Protein AF-A0AA43FH13-F1 (afdb_monomer_lite)

Radius of gyration: 18.05 Å; chains: 1; bounding box: 44×41×37 Å

Secondary structure (DSSP, 8-state):
--TTS-HHHHHHHHHHHHHHHHHHHHHHHHHT---HHHHHHHHHHHHHHHHHHHHHHHHSS-HHHHHHHHHHHHHHHHHHHHHHHHHHHHHHHHS-HHHHHHHHHTHHHHHHHHIIIII-----HHHHHHHHHHHHH-

Structure (mmCIF, N/CA/C/O backbone):
data_AF-A0AA43FH13-F1
#
_entry.id   AF-A0AA43FH13-F1
#
loop_
_atom_site.group_PDB
_atom_site.id
_atom_site.type_symbol
_atom_site.label_atom_id
_atom_site.label_alt_id
_atom_site.label_comp_id
_atom_site.label_asym_id
_atom_site.label_entity_id
_atom_site.label_seq_id
_atom_site.pdbx_PDB_ins_code
_atom_site.Cartn_x
_atom_site.Cartn_y
_atom_site.Cartn_z
_atom_site.occupancy
_atom_site.B_iso_or_equiv
_atom_site.auth_seq_id
_atom_site.auth_comp_id
_atom_site.auth_asym_id
_atom_site.auth_atom_id
_atom_site.pdbx_PDB_model_num
ATOM 1 N N . MET A 1 1 ? -21.086 20.022 -8.729 1.00 49.72 1 MET A N 1
ATOM 2 C CA . MET A 1 1 ? -21.653 19.097 -9.740 1.00 49.72 1 MET A CA 1
ATOM 3 C C . MET A 1 1 ? -21.660 17.618 -9.296 1.00 49.72 1 MET A C 1
ATOM 5 O O . MET A 1 1 ? -21.777 16.749 -10.142 1.00 49.72 1 MET A O 1
ATOM 9 N N . VAL A 1 2 ? -21.583 17.310 -7.987 1.00 53.28 2 VAL A N 1
ATOM 10 C CA . VAL A 1 2 ? -21.566 15.924 -7.441 1.00 53.28 2 VAL A CA 1
ATOM 11 C C . VAL A 1 2 ? -22.869 15.580 -6.689 1.00 53.28 2 VAL A C 1
ATOM 13 O O . VAL A 1 2 ? -23.139 14.431 -6.367 1.00 53.28 2 VAL A O 1
ATOM 16 N N . SER A 1 3 ? -23.744 16.564 -6.464 1.00 52.69 3 SER A N 1
ATOM 17 C CA . SER A 1 3 ? -24.914 16.463 -5.579 1.00 52.69 3 SER A CA 1
ATOM 18 C C . SER A 1 3 ? -26.167 15.806 -6.187 1.00 52.69 3 SER A C 1
ATOM 20 O O . SER A 1 3 ? -27.230 15.878 -5.579 1.00 52.69 3 SER A O 1
ATOM 22 N N . ARG A 1 4 ? -26.087 15.171 -7.369 1.00 58.44 4 ARG A N 1
ATOM 23 C CA . ARG A 1 4 ? -27.244 14.515 -8.029 1.00 58.44 4 ARG A CA 1
ATOM 24 C C . ARG A 1 4 ? -27.069 13.021 -8.330 1.00 58.44 4 ARG A C 1
ATOM 26 O O . ARG A 1 4 ? -27.959 12.418 -8.922 1.00 58.44 4 ARG A O 1
ATOM 33 N N . LEU A 1 5 ? -25.952 12.409 -7.941 1.00 61.00 5 LEU A N 1
ATOM 34 C CA . LEU A 1 5 ? -25.698 10.994 -8.224 1.00 61.00 5 LEU A CA 1
ATOM 35 C C . LEU A 1 5 ? -26.173 10.111 -7.068 1.00 61.00 5 LEU A C 1
ATOM 37 O O . LEU A 1 5 ? -25.898 10.388 -5.902 1.00 61.00 5 LEU A O 1
ATOM 41 N N . ARG A 1 6 ? -26.872 9.019 -7.400 1.00 76.75 6 ARG A N 1
ATOM 42 C CA . ARG A 1 6 ? -27.233 7.971 -6.433 1.00 76.75 6 ARG A CA 1
ATOM 43 C C . ARG A 1 6 ? -25.944 7.396 -5.816 1.00 76.75 6 ARG A C 1
ATOM 45 O O . ARG A 1 6 ? -24.992 7.191 -6.573 1.00 76.75 6 ARG A O 1
ATOM 52 N N . PRO A 1 7 ? -25.901 7.067 -4.508 1.00 75.88 7 PRO A N 1
ATOM 53 C CA . PRO A 1 7 ? -24.684 6.610 -3.817 1.00 75.88 7 PRO A CA 1
ATOM 54 C C . PRO A 1 7 ? -23.935 5.480 -4.540 1.00 75.88 7 PRO A C 1
ATOM 56 O O . PRO A 1 7 ? -22.710 5.478 -4.600 1.00 75.88 7 PRO A O 1
ATOM 59 N N . HIS A 1 8 ? -24.677 4.572 -5.179 1.00 76.75 8 HIS A N 1
ATOM 60 C CA . HIS A 1 8 ? -24.126 3.472 -5.971 1.00 76.75 8 HIS A CA 1
ATOM 61 C C . HIS A 1 8 ? -23.377 3.934 -7.236 1.00 76.75 8 HIS A C 1
ATOM 63 O O . HIS A 1 8 ? -22.310 3.421 -7.553 1.00 76.75 8 HIS A O 1
ATOM 69 N N . GLN A 1 9 ? -23.906 4.929 -7.957 1.00 83.50 9 GLN A N 1
ATOM 70 C CA . GLN A 1 9 ? -23.259 5.462 -9.162 1.00 83.50 9 GLN A CA 1
ATOM 71 C C . GLN A 1 9 ? -22.034 6.307 -8.815 1.00 83.50 9 GLN A C 1
ATOM 73 O O . GLN A 1 9 ? -21.045 6.272 -9.540 1.00 83.50 9 GLN A O 1
ATOM 78 N N . LEU A 1 10 ? -22.086 7.027 -7.692 1.00 83.94 10 LEU A N 1
ATOM 79 C CA . LEU A 1 10 ? -20.935 7.765 -7.187 1.00 83.94 10 LEU A CA 1
ATOM 80 C C . LEU A 1 10 ? -19.808 6.814 -6.762 1.00 83.94 10 LEU A C 1
ATOM 82 O O . LEU A 1 10 ? -18.663 7.040 -7.138 1.00 83.94 10 LEU A O 1
ATOM 86 N N . GLY A 1 11 ? -20.138 5.726 -6.056 1.00 81.56 11 GLY A N 1
ATOM 87 C CA . GLY A 1 11 ? -19.173 4.688 -5.690 1.00 81.56 11 GLY A CA 1
ATOM 88 C C . GLY A 1 11 ? -18.536 4.021 -6.910 1.00 81.56 11 GLY A C 1
ATOM 89 O O . GLY A 1 11 ? -17.315 3.897 -6.967 1.00 81.56 11 GLY A O 1
ATOM 90 N N . LEU A 1 12 ? -19.339 3.677 -7.924 1.00 85.94 12 LEU A N 1
ATOM 91 C CA . LEU A 1 12 ? -18.834 3.120 -9.182 1.00 85.94 12 LEU A CA 1
ATOM 92 C C . LEU A 1 12 ? -17.891 4.097 -9.901 1.00 85.94 12 LEU A C 1
ATOM 94 O O . LEU A 1 12 ? -16.805 3.704 -10.314 1.00 85.94 12 LEU A O 1
ATOM 98 N N . LEU A 1 13 ? -18.273 5.374 -10.012 1.00 87.75 13 LEU A N 1
ATOM 99 C CA . LEU A 1 13 ? -17.439 6.403 -10.639 1.00 87.75 13 LEU A CA 1
ATOM 100 C C . LEU A 1 13 ? -16.124 6.614 -9.888 1.00 87.75 13 LEU A C 1
ATOM 102 O O . LEU A 1 13 ? -15.075 6.699 -10.519 1.00 87.75 13 LEU A O 1
ATOM 106 N N . MET A 1 14 ? -16.164 6.663 -8.554 1.00 84.88 14 MET A N 1
ATOM 107 C CA . MET A 1 14 ? -14.958 6.768 -7.730 1.00 84.88 14 MET A CA 1
ATOM 108 C C . MET A 1 14 ? -14.047 5.549 -7.907 1.00 84.88 14 MET A C 1
ATOM 110 O O 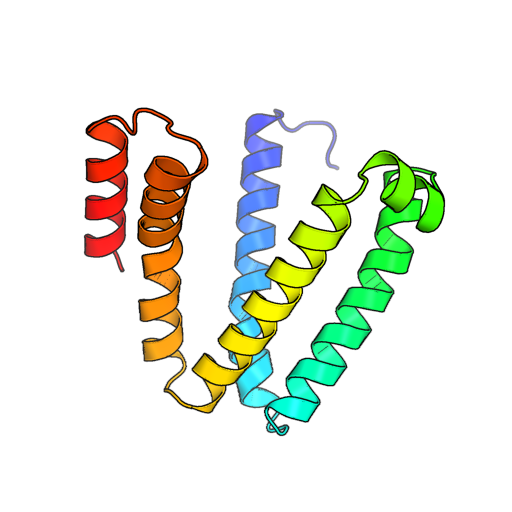. MET A 1 14 ? -12.837 5.717 -8.028 1.00 84.88 14 MET A O 1
ATOM 114 N N . GLY A 1 15 ? -14.619 4.343 -7.969 1.00 85.88 15 GLY A N 1
ATOM 115 C CA . GLY A 1 15 ? -13.873 3.107 -8.200 1.00 85.88 15 GLY A CA 1
ATOM 116 C C . GLY A 1 15 ? -13.190 3.086 -9.566 1.00 85.88 15 GLY A C 1
ATOM 117 O O . GLY A 1 15 ? -11.982 2.888 -9.637 1.00 85.88 15 GLY A O 1
ATOM 118 N N . VAL A 1 16 ? -13.936 3.361 -10.640 1.00 86.12 16 VAL A N 1
ATOM 119 C CA . VAL A 1 16 ? -13.403 3.373 -12.014 1.00 86.12 16 VAL A CA 1
ATOM 120 C C . VAL A 1 16 ? -12.333 4.454 -12.180 1.00 86.12 16 VAL A C 1
ATOM 122 O O . VAL A 1 16 ? -11.254 4.178 -12.705 1.00 86.12 16 VAL A O 1
ATOM 125 N N . ALA A 1 17 ? -12.595 5.669 -11.690 1.00 86.25 17 ALA A N 1
ATOM 126 C CA . ALA A 1 17 ? -11.626 6.760 -11.749 1.00 86.25 17 ALA A CA 1
ATOM 127 C C . ALA A 1 17 ? -10.352 6.423 -10.959 1.00 86.25 17 ALA A C 1
ATOM 129 O O . ALA A 1 17 ? -9.250 6.616 -11.466 1.00 86.25 17 ALA A O 1
ATOM 130 N N . GLY A 1 18 ? -10.497 5.862 -9.755 1.00 83.88 18 GLY A N 1
ATOM 131 C CA . GLY A 1 18 ? -9.369 5.428 -8.933 1.00 83.88 18 GLY A CA 1
ATOM 132 C C . GLY A 1 18 ? -8.527 4.349 -9.612 1.00 83.88 18 GLY A C 1
ATOM 133 O O . GLY A 1 18 ? -7.312 4.494 -9.709 1.00 83.88 18 GLY A O 1
ATOM 134 N N . TYR A 1 19 ? -9.162 3.305 -10.151 1.00 83.19 19 TYR A N 1
ATOM 135 C CA . TYR A 1 19 ? -8.456 2.192 -10.796 1.00 83.19 19 TYR A CA 1
ATOM 136 C C . TYR A 1 19 ? -7.727 2.615 -12.077 1.00 83.19 19 TYR A C 1
ATOM 138 O O . TYR A 1 19 ? -6.637 2.126 -12.378 1.00 83.19 19 TYR A O 1
ATOM 146 N N . THR A 1 20 ? -8.297 3.576 -12.808 1.00 84.06 20 THR A N 1
ATOM 147 C CA . THR A 1 20 ? -7.658 4.154 -13.997 1.00 84.06 20 THR A CA 1
ATOM 148 C C . THR A 1 20 ? -6.359 4.861 -13.625 1.00 84.06 20 THR A C 1
ATOM 150 O O . THR A 1 20 ? -5.346 4.665 -14.286 1.00 84.06 20 THR A O 1
ATOM 153 N N . VAL A 1 21 ? -6.363 5.645 -12.542 1.00 82.50 21 VAL A N 1
ATOM 154 C CA . VAL A 1 21 ? -5.163 6.351 -12.069 1.00 82.50 21 VAL A CA 1
ATOM 155 C C . VAL A 1 21 ? -4.103 5.365 -11.574 1.00 82.50 21 VAL A C 1
ATOM 157 O O . VAL A 1 21 ? -2.936 5.513 -11.924 1.00 82.50 21 VAL A O 1
ATOM 160 N N . ILE A 1 22 ? -4.507 4.335 -10.822 1.00 80.19 22 ILE A N 1
ATOM 161 C CA . ILE A 1 22 ? -3.595 3.299 -10.308 1.00 80.19 22 ILE A CA 1
ATOM 162 C C . ILE A 1 22 ? -2.920 2.535 -11.456 1.00 80.19 22 ILE A C 1
ATOM 164 O O . ILE A 1 22 ? -1.740 2.235 -11.372 1.00 80.19 22 ILE A O 1
ATOM 168 N N . SER A 1 23 ? -3.603 2.305 -12.582 1.00 79.69 23 SER A N 1
ATOM 169 C CA . SER A 1 23 ? -3.031 1.569 -13.726 1.00 79.69 23 SER A CA 1
ATOM 170 C C . SER A 1 23 ? -1.767 2.217 -14.318 1.00 79.69 23 SER A C 1
ATOM 172 O O . SER A 1 23 ? -0.935 1.532 -14.912 1.00 79.69 23 SER A O 1
ATOM 174 N N . PHE A 1 24 ? -1.587 3.531 -14.145 1.00 81.12 24 PHE A N 1
ATOM 175 C CA . PHE A 1 24 ? -0.379 4.233 -14.589 1.00 81.12 24 PHE A CA 1
ATOM 176 C C . PHE A 1 24 ? 0.826 4.026 -13.660 1.00 81.12 24 PHE A C 1
ATOM 178 O O . PHE A 1 24 ? 1.947 4.358 -14.047 1.00 81.12 24 PHE A O 1
ATOM 185 N N . GLU A 1 25 ? 0.636 3.472 -12.460 1.00 77.69 25 GLU A N 1
ATOM 186 C CA . GLU A 1 25 ? 1.692 3.359 -11.450 1.00 77.69 25 GLU A CA 1
ATOM 187 C C . GLU A 1 25 ? 2.857 2.477 -11.922 1.00 77.69 25 GLU A C 1
ATOM 189 O O . GLU A 1 25 ? 4.017 2.880 -11.829 1.00 77.69 25 GLU A O 1
ATOM 194 N N . SER A 1 26 ? 2.563 1.308 -12.502 1.00 74.31 26 SER A N 1
ATOM 195 C CA . SER A 1 26 ? 3.586 0.341 -12.918 1.00 74.31 26 SER A CA 1
ATOM 196 C C . SER A 1 26 ? 4.389 0.857 -14.108 1.00 74.31 26 SER A C 1
ATOM 198 O O . SER A 1 26 ? 5.600 0.651 -14.191 1.00 74.31 26 SER A O 1
ATOM 200 N N . PHE A 1 27 ? 3.719 1.577 -15.011 1.00 78.12 27 PHE A N 1
ATOM 201 C CA . PHE A 1 27 ? 4.369 2.271 -16.116 1.00 78.12 27 PHE A CA 1
ATOM 202 C C . PHE A 1 27 ? 5.286 3.389 -15.603 1.00 78.12 27 PHE A C 1
ATOM 204 O O . PHE A 1 27 ? 6.429 3.489 -16.045 1.00 78.12 27 PHE A O 1
ATOM 211 N N . GLY A 1 28 ? 4.821 4.182 -14.631 1.00 75.00 28 GLY A N 1
ATOM 212 C CA . GLY A 1 28 ? 5.603 5.252 -14.012 1.00 75.00 28 GLY A CA 1
ATOM 213 C C . GLY A 1 28 ? 6.880 4.746 -13.340 1.00 75.00 28 GLY A C 1
ATOM 214 O O . GLY A 1 28 ? 7.951 5.296 -13.587 1.00 75.00 28 GLY A O 1
ATOM 215 N N . ILE A 1 29 ? 6.790 3.654 -12.571 1.00 78.12 29 ILE A N 1
ATOM 216 C CA . ILE A 1 29 ? 7.949 2.996 -11.941 1.00 78.12 29 ILE A CA 1
ATOM 217 C C . ILE A 1 29 ? 8.985 2.588 -12.996 1.00 78.12 29 ILE A C 1
ATOM 219 O O . ILE A 1 29 ? 10.180 2.802 -12.811 1.00 78.12 29 ILE A O 1
ATOM 223 N N . ARG A 1 30 ? 8.534 2.042 -14.132 1.00 75.12 30 ARG A N 1
ATOM 224 C CA . ARG A 1 30 ? 9.435 1.567 -15.186 1.00 75.12 30 ARG A CA 1
ATOM 225 C C . ARG A 1 30 ? 10.082 2.704 -15.979 1.00 75.12 30 ARG A C 1
ATOM 227 O O . ARG A 1 30 ? 11.265 2.618 -16.296 1.00 75.12 30 ARG A O 1
ATOM 234 N N . VAL A 1 31 ? 9.322 3.751 -16.306 1.00 81.00 31 VAL A N 1
ATOM 235 C CA . VAL A 1 31 ? 9.808 4.914 -17.072 1.00 81.00 31 VAL A CA 1
ATOM 236 C C . VAL A 1 31 ? 10.726 5.809 -16.247 1.00 81.00 31 VAL A C 1
ATOM 238 O O . VAL A 1 31 ? 11.608 6.444 -16.819 1.00 81.00 31 VAL A O 1
ATOM 241 N N . ALA A 1 32 ? 10.571 5.838 -14.920 1.00 79.25 32 ALA A N 1
ATOM 242 C CA . ALA A 1 32 ? 11.436 6.624 -14.045 1.00 79.25 32 ALA A CA 1
ATOM 243 C C . ALA A 1 32 ? 12.926 6.268 -14.206 1.00 79.25 32 ALA A C 1
ATOM 245 O O . ALA A 1 32 ? 13.776 7.129 -13.993 1.00 79.25 32 ALA A O 1
ATOM 246 N N . GLY A 1 33 ? 13.253 5.025 -14.589 1.00 75.25 33 GLY A N 1
ATOM 247 C CA . GLY A 1 33 ? 14.634 4.589 -14.833 1.00 75.25 33 GLY A CA 1
ATOM 248 C C . GLY A 1 33 ? 15.537 4.645 -13.594 1.00 75.25 33 GLY A C 1
ATOM 249 O O . GLY A 1 33 ? 16.757 4.579 -13.723 1.00 75.25 33 GLY A O 1
ATOM 250 N N . LEU A 1 34 ? 14.946 4.794 -12.406 1.00 77.06 34 LEU A N 1
ATOM 251 C CA . LEU A 1 34 ? 15.642 4.873 -11.128 1.00 77.06 34 LEU A CA 1
ATOM 252 C C . LEU A 1 34 ? 15.953 3.470 -10.589 1.00 77.06 34 LEU A C 1
ATOM 254 O O . LEU A 1 34 ? 15.308 2.479 -10.949 1.00 77.06 34 LEU A O 1
ATOM 258 N N . GLY A 1 35 ? 16.929 3.389 -9.681 1.00 78.00 35 GLY A N 1
ATOM 259 C CA . GLY A 1 35 ? 17.183 2.172 -8.919 1.00 78.00 35 GLY A CA 1
ATOM 260 C C . GLY A 1 35 ? 15.939 1.728 -8.143 1.00 78.00 35 GLY A C 1
ATOM 261 O O . GLY A 1 35 ? 15.070 2.528 -7.791 1.00 78.00 35 GLY A O 1
ATOM 262 N N . GLU A 1 36 ? 15.834 0.431 -7.864 1.00 77.69 36 GLU A N 1
ATOM 263 C CA . GLU A 1 36 ? 14.712 -0.151 -7.110 1.00 77.69 36 GLU A CA 1
ATOM 264 C C . GLU A 1 36 ? 14.565 0.466 -5.711 1.00 77.69 36 GLU A C 1
ATOM 266 O O . GLU A 1 36 ? 13.461 0.819 -5.293 1.00 77.69 36 GLU A O 1
ATOM 271 N N . TRP A 1 37 ? 15.693 0.692 -5.036 1.00 79.50 37 TRP A N 1
ATOM 272 C CA . TRP A 1 37 ? 15.754 1.313 -3.717 1.00 79.50 37 TRP A CA 1
ATOM 273 C C . TRP A 1 37 ? 15.414 2.802 -3.758 1.00 79.50 37 TRP A C 1
ATOM 275 O O . TRP A 1 37 ? 14.671 3.274 -2.900 1.00 79.50 37 TRP A O 1
ATOM 285 N N . ASP A 1 38 ? 15.873 3.523 -4.785 1.00 84.00 38 ASP A N 1
ATOM 286 C CA . ASP A 1 38 ? 15.547 4.941 -4.970 1.00 84.00 38 ASP A CA 1
ATOM 287 C C . A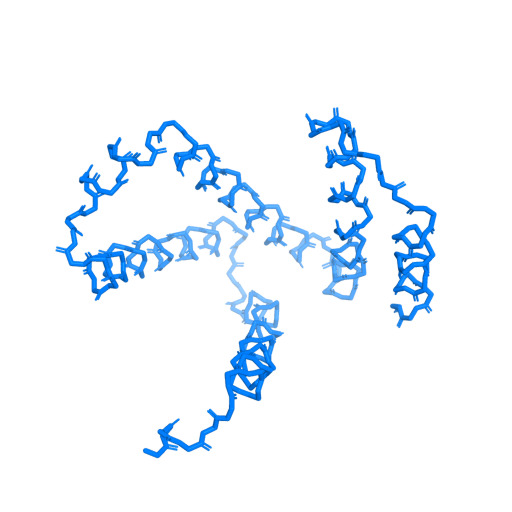SP A 1 38 ? 14.052 5.122 -5.237 1.00 84.00 38 ASP A C 1
ATOM 289 O O . ASP A 1 38 ? 13.401 5.986 -4.652 1.00 84.00 38 ASP A O 1
ATOM 293 N N . THR A 1 39 ? 13.482 4.259 -6.080 1.00 83.69 39 THR A N 1
ATOM 294 C CA . THR A 1 39 ? 12.052 4.280 -6.393 1.00 83.69 39 THR A CA 1
ATOM 295 C C . THR A 1 39 ? 11.216 3.997 -5.149 1.00 83.69 39 THR A C 1
ATOM 297 O O . THR A 1 39 ? 10.269 4.732 -4.865 1.00 83.69 39 THR A O 1
ATOM 300 N N . ALA A 1 40 ? 11.583 2.975 -4.370 1.00 84.31 40 ALA A N 1
ATOM 301 C CA . ALA A 1 40 ? 10.902 2.648 -3.121 1.00 84.31 40 ALA A CA 1
ATOM 302 C C . ALA A 1 40 ? 11.016 3.776 -2.085 1.00 84.31 40 ALA A C 1
ATOM 304 O O . ALA A 1 40 ? 10.030 4.095 -1.418 1.00 84.31 40 ALA A O 1
ATOM 305 N N . PHE A 1 41 ? 12.184 4.418 -1.982 1.00 86.06 41 PHE A N 1
ATOM 306 C CA . PHE A 1 41 ? 12.402 5.552 -1.088 1.00 86.06 41 PHE A CA 1
ATOM 307 C C . PHE A 1 41 ? 11.511 6.742 -1.455 1.00 86.06 41 PHE A C 1
ATOM 309 O O . PHE A 1 41 ? 10.786 7.251 -0.600 1.00 86.06 41 PHE A O 1
ATOM 316 N N . TRP A 1 42 ? 11.504 7.154 -2.727 1.00 86.06 42 TRP A N 1
ATOM 317 C CA . TRP A 1 42 ? 10.674 8.268 -3.187 1.00 86.06 42 TRP A CA 1
ATOM 318 C C . TRP A 1 42 ? 9.184 7.966 -3.055 1.00 86.06 42 TRP A C 1
ATOM 320 O O . TRP A 1 42 ? 8.434 8.808 -2.560 1.00 86.06 42 TRP A O 1
ATOM 330 N N . PHE A 1 43 ? 8.749 6.758 -3.420 1.00 85.12 43 PHE A N 1
ATOM 331 C CA . PHE A 1 43 ? 7.356 6.346 -3.261 1.00 85.12 43 PHE A CA 1
ATOM 332 C C . PHE A 1 43 ? 6.936 6.356 -1.787 1.00 85.12 43 PHE A C 1
ATOM 334 O O . PHE A 1 43 ? 5.878 6.888 -1.441 1.00 85.12 43 PHE A O 1
ATOM 341 N N . GLY A 1 44 ? 7.780 5.816 -0.903 1.00 85.06 44 GLY A N 1
ATOM 342 C CA . GLY A 1 44 ? 7.561 5.825 0.540 1.00 85.06 44 GLY A CA 1
ATOM 343 C C . GLY A 1 44 ? 7.482 7.243 1.104 1.00 85.06 44 GLY A C 1
ATOM 344 O O . GLY A 1 44 ? 6.561 7.549 1.861 1.00 85.06 44 GLY A O 1
ATOM 345 N N . LEU A 1 45 ? 8.383 8.134 0.682 1.00 88.06 45 LEU A N 1
ATOM 346 C CA . LEU A 1 45 ? 8.401 9.532 1.107 1.00 88.06 45 LEU A CA 1
ATOM 347 C C . LEU A 1 45 ? 7.141 10.283 0.657 1.00 88.06 45 LEU A C 1
ATOM 349 O O . LEU A 1 45 ? 6.485 10.923 1.479 1.00 88.06 45 LEU A O 1
ATOM 353 N N . PHE A 1 46 ? 6.755 10.175 -0.618 1.00 88.19 46 PHE A N 1
ATOM 354 C CA . PHE A 1 46 ? 5.535 10.810 -1.120 1.00 88.19 46 PHE A CA 1
ATOM 355 C C . PHE A 1 46 ? 4.280 10.239 -0.466 1.00 88.19 46 PHE A C 1
ATOM 357 O O . PHE A 1 46 ? 3.373 10.997 -0.126 1.00 88.19 46 PHE A O 1
ATOM 364 N N . THR A 1 47 ? 4.242 8.929 -0.217 1.00 85.88 47 THR A N 1
ATOM 365 C CA . THR A 1 47 ? 3.134 8.289 0.502 1.00 85.88 47 THR A CA 1
ATOM 366 C C . THR A 1 47 ? 3.049 8.794 1.940 1.00 85.88 47 THR A C 1
ATOM 368 O O . THR A 1 47 ? 1.958 9.117 2.409 1.00 85.88 47 THR A O 1
ATOM 371 N N . ALA A 1 48 ? 4.182 8.933 2.633 1.00 86.69 48 ALA A N 1
ATOM 372 C CA . ALA A 1 48 ? 4.229 9.468 3.989 1.00 86.69 48 ALA A CA 1
ATOM 373 C C . ALA A 1 48 ? 3.743 10.922 4.041 1.00 86.69 48 ALA A C 1
ATOM 375 O O . ALA A 1 48 ? 2.907 11.258 4.882 1.00 86.69 48 ALA A O 1
ATOM 376 N N . ILE A 1 49 ? 4.194 11.769 3.109 1.00 89.69 49 ILE A N 1
ATOM 377 C CA . ILE A 1 49 ? 3.737 13.159 2.995 1.00 89.69 49 ILE A CA 1
ATOM 378 C C . ILE A 1 49 ? 2.233 13.193 2.707 1.00 89.69 49 ILE A C 1
ATOM 380 O O . ILE A 1 49 ? 1.487 13.846 3.439 1.00 89.69 49 ILE A O 1
ATOM 384 N N . ALA A 1 50 ? 1.766 12.443 1.707 1.00 87.31 50 ALA A N 1
ATOM 385 C CA . ALA A 1 50 ? 0.357 12.386 1.338 1.00 87.31 50 ALA A CA 1
ATOM 386 C C . ALA A 1 50 ? -0.512 11.944 2.520 1.00 87.31 50 ALA A C 1
ATOM 388 O O . ALA A 1 50 ? -1.470 12.631 2.859 1.00 87.31 50 ALA A O 1
ATOM 389 N N . MET A 1 51 ? -0.157 10.854 3.205 1.00 83.31 51 MET A N 1
ATOM 390 C CA . MET A 1 51 ? -0.890 10.375 4.381 1.00 83.31 51 MET A CA 1
ATOM 391 C C . MET A 1 51 ? -0.847 11.376 5.538 1.00 83.31 51 MET A C 1
ATOM 393 O O . MET A 1 51 ? -1.869 11.584 6.195 1.00 83.31 51 MET A O 1
ATOM 397 N N . SER A 1 52 ? 0.291 12.049 5.748 1.00 84.56 52 SER A N 1
ATOM 398 C CA . SER A 1 52 ? 0.426 13.071 6.790 1.00 84.56 52 SER A CA 1
ATOM 399 C C . SER A 1 52 ? -0.518 14.261 6.586 1.00 84.56 52 SER A C 1
ATOM 401 O O . SER A 1 52 ? -1.012 14.825 7.559 1.00 84.56 52 SER A O 1
ATOM 403 N N . MET A 1 53 ? -0.823 14.603 5.331 1.00 86.25 53 MET A N 1
ATOM 404 C CA . MET A 1 53 ? -1.764 15.668 4.971 1.00 86.25 53 MET A CA 1
ATOM 405 C C . MET A 1 53 ? -3.214 15.172 4.894 1.00 86.25 53 MET A C 1
ATOM 407 O O . MET A 1 53 ? -4.136 15.872 5.315 1.00 86.25 53 MET A O 1
ATOM 411 N N . LEU A 1 54 ? -3.439 13.960 4.377 1.00 85.56 54 LEU A N 1
ATOM 412 C CA . LEU A 1 54 ? -4.777 13.434 4.104 1.00 85.56 54 LEU A CA 1
ATOM 413 C C . LEU A 1 54 ? -5.512 13.007 5.380 1.00 85.56 54 LEU A C 1
ATOM 415 O O . LEU A 1 54 ? -6.716 13.236 5.493 1.00 85.56 54 LEU A O 1
ATOM 419 N N . VAL A 1 55 ? -4.810 12.392 6.340 1.00 83.25 55 VAL A N 1
ATOM 420 C CA . VAL A 1 55 ? -5.421 11.911 7.592 1.00 83.25 55 VAL A CA 1
ATOM 421 C C . VAL A 1 55 ? -6.022 13.071 8.402 1.00 83.25 55 VAL A C 1
ATOM 423 O O . VAL A 1 55 ? -7.200 12.965 8.767 1.00 83.25 55 VAL A O 1
ATOM 426 N N . PRO A 1 56 ? -5.317 14.203 8.618 1.00 82.31 56 PRO A N 1
ATOM 427 C CA . PRO A 1 56 ? -5.905 15.369 9.268 1.00 82.31 56 PRO A CA 1
ATOM 428 C C . PRO A 1 56 ? -7.004 16.021 8.435 1.00 82.31 56 PRO A C 1
ATOM 430 O O . PRO A 1 56 ? -8.041 16.375 8.988 1.00 82.31 56 PRO A O 1
ATOM 433 N N . ALA A 1 57 ? -6.830 16.118 7.112 1.00 83.31 57 ALA A N 1
ATOM 434 C CA . ALA A 1 57 ? -7.825 16.729 6.231 1.00 83.31 57 ALA A CA 1
ATOM 435 C C . ALA A 1 57 ? -9.159 15.960 6.193 1.00 83.31 57 ALA A C 1
ATOM 437 O O . ALA A 1 57 ? -10.214 16.575 6.059 1.00 83.31 57 ALA A O 1
ATOM 438 N N . ARG A 1 58 ? -9.136 14.624 6.314 1.00 78.25 58 ARG A N 1
ATOM 439 C CA . ARG A 1 58 ? -10.355 13.795 6.296 1.00 78.25 58 ARG A CA 1
ATOM 440 C C . ARG A 1 58 ? -10.975 13.560 7.664 1.00 78.25 58 ARG A C 1
ATOM 442 O O . ARG A 1 58 ? -12.193 13.475 7.762 1.00 78.25 58 ARG A O 1
ATOM 449 N N . THR A 1 59 ? -10.153 13.424 8.699 1.00 74.31 59 THR A N 1
ATOM 450 C CA . THR A 1 59 ? -10.624 13.027 10.037 1.00 74.31 59 THR A CA 1
ATOM 451 C C . THR A 1 59 ? -10.776 14.231 10.971 1.00 74.31 59 THR A C 1
ATOM 453 O O . THR A 1 59 ? -11.374 14.107 12.034 1.00 74.31 59 THR A O 1
ATOM 456 N N . GLY A 1 60 ? -10.201 15.390 10.617 1.00 75.50 60 GLY A N 1
ATOM 457 C CA . GLY A 1 60 ? -10.096 16.561 11.498 1.00 75.50 60 GLY A CA 1
ATOM 458 C C . GLY A 1 60 ? -9.191 16.336 12.716 1.00 75.50 60 GLY A C 1
ATOM 459 O O . GLY A 1 60 ? -9.150 17.163 13.622 1.00 75.50 60 GLY A O 1
ATOM 460 N N . ARG A 1 61 ? -8.481 15.202 12.763 1.00 71.75 61 ARG A N 1
ATOM 461 C CA . ARG A 1 61 ? -7.668 14.733 13.891 1.00 71.75 61 ARG A CA 1
ATOM 462 C C . ARG A 1 61 ? -6.190 14.738 13.524 1.00 71.75 61 ARG A C 1
ATOM 464 O O . ARG A 1 61 ? -5.827 14.439 12.390 1.00 71.75 61 ARG A O 1
ATOM 471 N N . SER A 1 62 ? -5.321 15.044 14.484 1.00 75.00 62 SER A N 1
ATOM 472 C CA . SER A 1 62 ? -3.873 14.986 14.266 1.00 75.00 62 SER A CA 1
ATOM 473 C C . SER A 1 62 ? -3.415 13.538 14.045 1.00 75.00 62 SER A C 1
ATOM 475 O O . SER A 1 62 ? -3.961 12.616 14.657 1.00 75.00 62 SER A O 1
ATOM 477 N N . LEU A 1 63 ? -2.391 13.325 13.209 1.00 73.81 63 LEU A N 1
ATOM 478 C CA . LEU A 1 63 ? -1.832 11.990 12.931 1.00 73.81 63 LEU A CA 1
ATOM 479 C C . LEU A 1 63 ? -1.607 11.133 14.190 1.00 73.81 63 LEU A C 1
ATOM 481 O O . LEU A 1 63 ? -2.050 9.986 14.212 1.00 73.81 63 LEU A O 1
ATOM 485 N N . PRO A 1 64 ? -0.979 11.667 15.260 1.00 75.38 64 PRO A N 1
ATOM 486 C CA . PRO A 1 64 ? -0.702 10.884 16.460 1.00 75.38 64 PRO A CA 1
ATOM 487 C C . PRO A 1 64 ? -1.971 10.433 17.187 1.00 75.38 64 PRO A C 1
ATOM 489 O O . PRO A 1 64 ? -1.983 9.359 17.780 1.00 75.38 64 PRO A O 1
ATOM 492 N N . SER A 1 65 ? -3.040 11.236 17.142 1.00 76.19 65 SER A N 1
ATOM 493 C CA . SER A 1 65 ? -4.326 10.864 17.742 1.00 76.19 65 SER A CA 1
ATOM 494 C C . SER A 1 65 ? -5.023 9.760 16.948 1.00 76.19 65 SER A C 1
ATOM 496 O O . SER A 1 65 ? -5.489 8.796 17.542 1.00 76.19 65 SER A O 1
ATOM 498 N N . ALA A 1 66 ? -4.983 9.823 15.613 1.00 75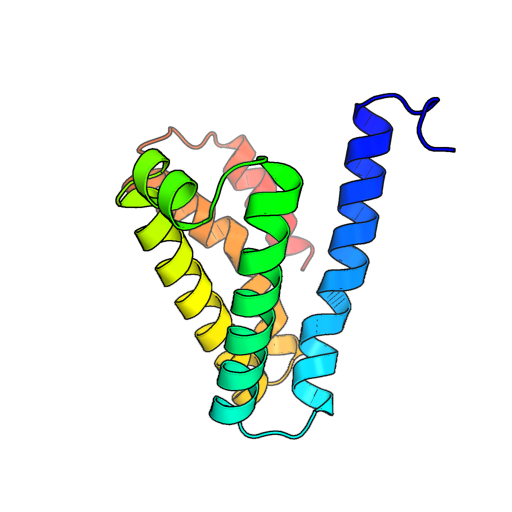.62 66 ALA A N 1
ATOM 499 C CA . ALA A 1 66 ? -5.531 8.773 14.756 1.00 75.62 66 ALA A CA 1
ATOM 500 C C . ALA A 1 66 ? -4.786 7.436 14.928 1.00 75.62 66 ALA A C 1
ATOM 502 O O . ALA A 1 66 ? -5.415 6.385 15.000 1.00 75.62 66 ALA A O 1
ATOM 503 N N . VAL A 1 67 ? -3.453 7.472 15.055 1.00 77.44 67 VAL A N 1
ATOM 504 C CA . VAL A 1 67 ? -2.638 6.271 15.315 1.00 77.44 67 VAL A CA 1
ATOM 505 C C . VAL A 1 67 ? -2.911 5.699 16.707 1.00 77.44 67 VAL A C 1
ATOM 507 O O . VAL A 1 67 ? -2.972 4.483 16.859 1.00 77.44 67 VAL A O 1
ATOM 510 N N . LYS A 1 68 ? -3.110 6.548 17.723 1.00 79.62 68 LYS A N 1
ATOM 511 C CA . LYS A 1 68 ? -3.494 6.088 19.066 1.00 79.62 68 LYS A CA 1
ATOM 512 C C . LYS A 1 68 ? -4.872 5.427 19.077 1.00 79.62 68 LYS A C 1
ATOM 514 O O . LYS A 1 68 ? -5.005 4.368 19.680 1.00 79.62 68 LYS A O 1
ATOM 519 N N . ASP A 1 69 ? -5.851 6.009 18.386 1.00 80.38 69 ASP A N 1
ATOM 520 C CA . ASP A 1 69 ? -7.210 5.461 18.285 1.00 80.38 69 ASP A CA 1
ATOM 521 C C . ASP A 1 69 ? -7.235 4.132 17.508 1.00 80.38 69 ASP A C 1
ATOM 523 O O . ASP A 1 69 ? -7.916 3.189 17.905 1.00 80.38 69 ASP A O 1
ATOM 527 N N . GLY A 1 70 ? -6.476 4.038 16.409 1.00 74.88 70 GLY A N 1
ATOM 528 C CA . GLY A 1 70 ? -6.355 2.818 15.600 1.00 74.88 70 GLY A CA 1
ATOM 529 C C . GLY A 1 70 ? -5.450 1.739 16.210 1.00 74.88 70 GLY A C 1
ATOM 530 O O . GLY A 1 70 ? -5.474 0.583 15.775 1.00 74.88 70 GLY A O 1
ATOM 531 N N . GLY A 1 71 ? -4.649 2.102 17.214 1.00 84.12 71 GLY A N 1
ATOM 532 C CA . GLY A 1 71 ? -3.761 1.207 17.948 1.00 84.12 71 GLY A CA 1
ATOM 533 C C . GLY A 1 71 ? -2.757 0.453 17.065 1.00 84.12 71 GLY A C 1
ATOM 534 O O . GLY A 1 71 ? -2.332 0.910 16.002 1.00 84.12 71 GLY A O 1
ATOM 535 N N . TRP A 1 72 ? -2.377 -0.748 17.513 1.00 83.38 72 TRP A N 1
ATOM 536 C CA . TRP A 1 72 ? -1.418 -1.617 16.818 1.00 83.38 72 TRP A CA 1
ATOM 537 C C . TRP A 1 72 ? -1.877 -2.035 15.412 1.00 83.38 72 TRP A C 1
ATOM 539 O O . TRP A 1 72 ? -1.046 -2.193 14.524 1.00 83.38 72 TRP A O 1
ATOM 549 N N . VAL A 1 73 ? -3.186 -2.170 15.177 1.00 83.94 73 VAL A N 1
ATOM 550 C CA . VAL A 1 73 ? -3.730 -2.618 13.882 1.00 83.94 73 VAL A CA 1
ATOM 551 C C . VAL A 1 73 ? -3.421 -1.614 12.773 1.00 83.94 73 VAL A C 1
ATOM 553 O O . VAL A 1 73 ? -3.069 -2.009 11.661 1.00 83.94 73 VAL A O 1
ATOM 556 N N . MET A 1 74 ? -3.493 -0.317 13.077 1.00 82.31 74 MET A N 1
ATOM 557 C CA . MET A 1 74 ? -3.184 0.741 12.116 1.00 82.31 74 MET A CA 1
ATOM 558 C C . MET A 1 74 ? -1.696 0.758 11.750 1.00 82.31 74 MET A C 1
ATOM 560 O O . MET A 1 74 ? -1.349 0.895 10.577 1.00 82.31 74 MET A O 1
ATOM 564 N N . VAL A 1 75 ? -0.819 0.532 12.733 1.00 84.19 75 VAL A N 1
ATOM 565 C CA . VAL A 1 75 ? 0.630 0.408 12.509 1.00 84.19 75 VAL A CA 1
ATOM 566 C C . VAL A 1 75 ? 0.953 -0.855 11.706 1.00 84.19 75 VAL A C 1
ATOM 568 O O . VAL A 1 75 ? 1.658 -0.774 10.704 1.00 84.19 75 VAL A O 1
ATOM 571 N N . ALA A 1 76 ? 0.393 -2.004 12.089 1.00 85.69 76 ALA A N 1
ATOM 572 C CA . ALA A 1 76 ? 0.595 -3.273 11.393 1.00 85.69 76 ALA A CA 1
ATOM 573 C C . ALA A 1 76 ? 0.126 -3.207 9.931 1.00 85.69 76 ALA A C 1
ATOM 575 O O . ALA A 1 76 ? 0.839 -3.658 9.037 1.00 85.69 76 ALA A O 1
ATOM 576 N N . SER A 1 77 ? -1.027 -2.582 9.673 1.00 84.56 77 SER A N 1
ATOM 577 C CA . SER A 1 77 ? -1.548 -2.388 8.313 1.00 84.56 77 SER A CA 1
ATOM 578 C C . SER A 1 77 ? -0.646 -1.472 7.483 1.00 84.56 77 SER A C 1
ATOM 580 O O . SER A 1 77 ? -0.391 -1.760 6.318 1.00 84.56 77 SER A O 1
ATOM 582 N N . GLY A 1 78 ? -0.110 -0.403 8.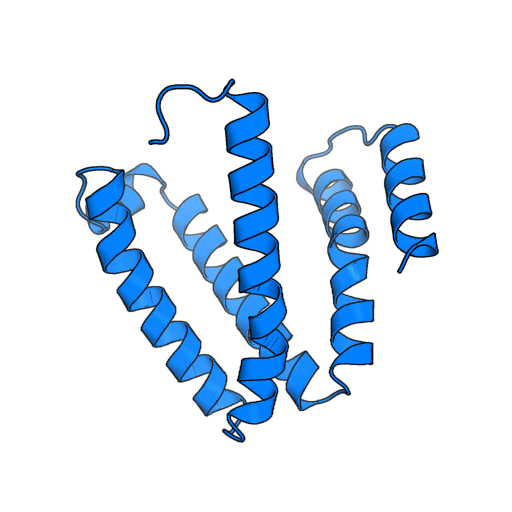084 1.00 85.38 78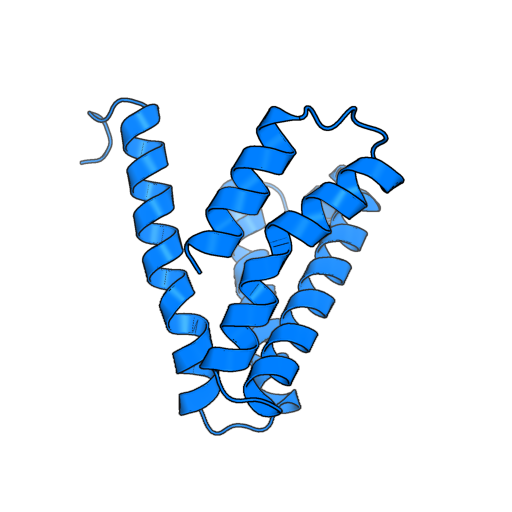 GLY A N 1
ATOM 583 C CA . GLY A 1 78 ? 0.844 0.488 7.420 1.00 85.38 78 GLY A CA 1
ATOM 584 C C . GLY A 1 78 ? 2.163 -0.205 7.066 1.00 85.38 78 GLY A C 1
ATOM 585 O O . GLY A 1 78 ? 2.660 -0.045 5.953 1.00 85.38 78 GLY A O 1
ATOM 586 N N . ILE A 1 79 ? 2.701 -1.025 7.975 1.00 86.81 79 ILE A N 1
ATOM 587 C CA . ILE A 1 79 ? 3.910 -1.826 7.722 1.00 86.81 79 ILE A CA 1
ATOM 588 C C . ILE A 1 79 ? 3.654 -2.839 6.604 1.00 86.81 79 ILE A C 1
ATOM 590 O O . ILE A 1 79 ? 4.456 -2.943 5.677 1.00 86.81 79 ILE A O 1
ATOM 594 N N . LEU A 1 80 ? 2.527 -3.552 6.657 1.00 85.94 80 LEU A N 1
ATOM 595 C CA . LEU A 1 80 ? 2.165 -4.534 5.637 1.00 85.94 80 LEU A CA 1
ATOM 596 C C . LEU A 1 80 ? 2.003 -3.877 4.261 1.00 85.94 80 LEU A C 1
ATOM 598 O O . LEU A 1 80 ? 2.494 -4.402 3.263 1.00 85.94 80 LEU A O 1
ATOM 602 N N . GLN A 1 81 ? 1.383 -2.696 4.215 1.00 85.62 81 GLN A N 1
ATOM 603 C CA . GLN A 1 81 ? 1.262 -1.904 2.995 1.00 85.62 81 GLN A CA 1
ATOM 604 C C . GLN A 1 81 ? 2.635 -1.485 2.456 1.00 85.62 81 GLN A C 1
ATOM 606 O O . GLN A 1 81 ? 2.886 -1.635 1.263 1.00 85.62 81 GLN A O 1
ATOM 611 N N . ALA A 1 82 ? 3.537 -1.006 3.318 1.00 84.69 82 ALA A N 1
ATOM 612 C CA . ALA A 1 82 ? 4.887 -0.618 2.914 1.00 84.69 82 ALA A CA 1
ATOM 613 C C . ALA A 1 82 ? 5.674 -1.809 2.344 1.00 84.69 82 ALA A C 1
ATOM 615 O O . ALA A 1 82 ? 6.272 -1.697 1.275 1.00 84.69 82 ALA A O 1
ATOM 616 N N . MET A 1 83 ? 5.614 -2.969 3.006 1.00 86.56 83 MET A N 1
ATOM 617 C CA . MET A 1 83 ? 6.218 -4.205 2.502 1.00 86.56 83 MET A CA 1
ATOM 618 C C . MET A 1 83 ? 5.639 -4.612 1.143 1.00 86.56 83 MET A C 1
ATOM 620 O O . MET A 1 83 ? 6.396 -4.943 0.233 1.00 86.56 83 MET A O 1
ATOM 624 N N . SER A 1 84 ? 4.313 -4.544 0.984 1.00 85.06 84 SER A N 1
ATOM 625 C CA . SER A 1 84 ? 3.643 -4.860 -0.281 1.00 85.06 84 SER A CA 1
ATOM 626 C C . SER A 1 84 ? 4.127 -3.960 -1.417 1.00 85.06 84 SER A C 1
ATOM 628 O O . SER A 1 84 ? 4.409 -4.450 -2.507 1.00 85.06 84 SER A O 1
ATOM 630 N N . THR A 1 85 ? 4.254 -2.655 -1.170 1.00 84.19 85 THR A N 1
ATOM 631 C CA . THR A 1 85 ? 4.746 -1.697 -2.167 1.00 84.19 85 THR A CA 1
ATOM 632 C C . THR A 1 85 ? 6.201 -1.975 -2.549 1.00 84.19 85 THR A C 1
ATOM 634 O O . THR A 1 85 ? 6.529 -1.964 -3.733 1.00 84.19 85 THR A O 1
ATOM 637 N N . ILE A 1 86 ? 7.072 -2.271 -1.579 1.00 85.56 86 ILE A N 1
ATOM 638 C CA . ILE A 1 86 ? 8.481 -2.597 -1.852 1.00 85.56 86 ILE A CA 1
ATOM 639 C C . ILE A 1 86 ? 8.580 -3.864 -2.707 1.00 85.56 86 ILE A C 1
ATOM 641 O O . ILE A 1 86 ? 9.257 -3.858 -3.733 1.00 85.56 86 ILE A O 1
ATOM 645 N N . PHE A 1 87 ? 7.868 -4.934 -2.338 1.00 83.69 87 PHE A N 1
ATOM 646 C CA . PHE A 1 87 ? 7.861 -6.167 -3.128 1.00 83.69 87 PHE A CA 1
ATOM 647 C C . PHE A 1 87 ? 7.287 -5.969 -4.528 1.00 83.69 87 PHE A C 1
ATOM 649 O O . PHE A 1 87 ? 7.783 -6.577 -5.471 1.00 83.69 87 PHE A O 1
ATOM 656 N N . PHE A 1 88 ? 6.295 -5.096 -4.688 1.00 82.31 88 PHE A N 1
ATOM 657 C CA . PHE A 1 88 ? 5.751 -4.759 -5.997 1.00 82.31 88 PHE A CA 1
ATOM 658 C C . PHE A 1 88 ? 6.767 -4.031 -6.888 1.00 82.31 88 PHE A C 1
ATOM 660 O O . PHE A 1 88 ? 6.955 -4.415 -8.042 1.00 82.31 88 PHE A O 1
ATOM 667 N N . ILE A 1 89 ? 7.475 -3.034 -6.347 1.00 82.62 89 ILE A N 1
ATOM 668 C CA . ILE A 1 89 ? 8.539 -2.318 -7.069 1.00 82.62 89 ILE A CA 1
ATOM 669 C C . ILE A 1 89 ? 9.650 -3.290 -7.477 1.00 82.62 89 ILE A C 1
ATOM 671 O O . ILE A 1 89 ? 10.072 -3.285 -8.633 1.00 82.62 89 ILE A O 1
ATOM 675 N N . LEU A 1 90 ? 10.077 -4.165 -6.561 1.00 81.81 90 LEU A N 1
ATOM 676 C CA . LEU A 1 90 ? 11.064 -5.202 -6.861 1.00 81.81 90 LEU A CA 1
ATOM 677 C C . LEU A 1 90 ? 10.549 -6.153 -7.951 1.00 81.81 90 LEU A C 1
ATOM 679 O O . LEU A 1 90 ? 11.259 -6.407 -8.916 1.00 81.81 90 LEU A O 1
ATOM 683 N N . ALA A 1 91 ? 9.304 -6.626 -7.879 1.00 80.19 91 ALA A N 1
ATOM 684 C CA . ALA A 1 91 ? 8.738 -7.504 -8.905 1.00 80.19 91 ALA A CA 1
ATOM 685 C C . ALA A 1 91 ? 8.749 -6.857 -10.302 1.00 80.19 91 ALA A C 1
ATOM 687 O O . ALA A 1 91 ? 9.116 -7.518 -11.275 1.00 80.19 91 ALA A O 1
ATOM 688 N N . ILE A 1 92 ? 8.411 -5.567 -10.406 1.00 78.06 92 ILE A N 1
ATOM 689 C CA . ILE A 1 92 ? 8.450 -4.809 -11.669 1.00 78.06 92 ILE A CA 1
ATOM 690 C C . ILE A 1 92 ? 9.882 -4.606 -12.183 1.00 78.06 92 ILE A C 1
ATOM 692 O O . ILE A 1 92 ? 10.093 -4.562 -13.392 1.00 78.06 92 ILE A O 1
ATOM 696 N N . GLN A 1 93 ? 10.862 -4.455 -11.291 1.00 72.06 93 GLN A N 1
ATOM 697 C CA . GLN A 1 93 ? 12.264 -4.233 -11.664 1.00 72.06 93 GLN A CA 1
ATOM 698 C C . GLN A 1 93 ? 12.971 -5.540 -12.060 1.00 72.06 93 GLN A C 1
ATOM 700 O O . GLN A 1 93 ? 13.735 -5.554 -13.025 1.00 72.06 93 GLN A O 1
ATOM 705 N N . PHE A 1 94 ? 12.695 -6.642 -11.353 1.00 75.00 94 PHE A N 1
ATOM 706 C CA . PHE A 1 94 ? 13.294 -7.958 -11.603 1.00 75.00 94 PHE A CA 1
ATOM 707 C C . PHE A 1 94 ? 12.617 -8.735 -12.744 1.00 75.00 94 PHE A C 1
ATOM 709 O O . PHE A 1 94 ? 13.235 -9.634 -13.314 1.00 75.00 94 PHE A O 1
ATOM 716 N N . THR A 1 95 ? 11.363 -8.424 -13.093 1.00 77.00 95 THR A N 1
ATOM 717 C CA . THR A 1 95 ? 10.613 -9.120 -14.155 1.00 77.00 95 THR A CA 1
ATOM 718 C C . THR A 1 95 ? 10.034 -8.151 -15.188 1.00 77.00 95 THR A C 1
ATOM 720 O O . THR A 1 95 ? 10.115 -6.937 -15.044 1.00 77.00 95 THR A O 1
ATOM 723 N N . THR A 1 96 ? 9.462 -8.660 -16.283 1.00 72.94 96 THR A N 1
ATOM 724 C CA . THR A 1 96 ? 8.700 -7.801 -17.199 1.00 72.94 96 THR A CA 1
ATOM 725 C C . THR A 1 96 ? 7.418 -7.329 -16.511 1.00 72.94 96 THR A C 1
ATOM 727 O O . THR A 1 96 ? 6.799 -8.084 -15.762 1.00 72.94 96 THR A O 1
ATOM 730 N N . VAL A 1 97 ? 6.980 -6.097 -16.801 1.00 68.50 97 VAL A N 1
ATOM 731 C CA . VAL A 1 97 ? 5.738 -5.521 -16.240 1.00 68.50 97 VAL A CA 1
ATOM 732 C C . VAL A 1 97 ? 4.557 -6.484 -16.409 1.00 68.50 97 VAL A C 1
ATOM 734 O O . VAL A 1 97 ? 3.775 -6.670 -15.484 1.00 68.50 97 VAL A O 1
ATOM 737 N N . SER A 1 98 ? 4.474 -7.167 -17.554 1.00 67.06 98 SER A N 1
ATOM 738 C CA . SER A 1 98 ? 3.453 -8.180 -17.829 1.00 67.06 98 SER A CA 1
ATOM 739 C C . SER A 1 98 ? 3.483 -9.345 -16.835 1.00 67.06 98 SER A C 1
ATOM 741 O O . SER A 1 98 ? 2.438 -9.716 -16.313 1.00 67.06 98 SER A O 1
ATOM 743 N N . ASN A 1 99 ? 4.660 -9.890 -16.518 1.00 69.94 99 ASN A N 1
ATOM 744 C CA . ASN A 1 99 ? 4.773 -11.008 -15.579 1.00 69.94 99 ASN A CA 1
ATOM 745 C C . ASN A 1 99 ? 4.454 -10.571 -14.143 1.00 69.94 99 ASN A C 1
ATOM 747 O O . ASN A 1 99 ? 3.754 -11.287 -13.428 1.00 69.94 99 ASN A O 1
ATOM 751 N N . ALA A 1 100 ? 4.911 -9.382 -13.739 1.00 74.12 100 ALA A N 1
ATOM 752 C CA . ALA A 1 100 ? 4.602 -8.823 -12.426 1.00 74.12 100 ALA A CA 1
ATOM 753 C C . ALA A 1 100 ? 3.091 -8.618 -12.242 1.00 74.12 100 ALA A C 1
ATOM 755 O O . ALA A 1 100 ? 2.538 -9.036 -11.227 1.00 74.12 100 ALA A O 1
ATOM 756 N N . VAL A 1 101 ? 2.410 -8.036 -13.236 1.00 70.50 101 VAL A N 1
ATOM 757 C CA . VAL A 1 101 ? 0.961 -7.784 -13.182 1.00 70.50 101 VAL A CA 1
ATOM 758 C C . VAL A 1 101 ? 0.166 -9.089 -13.177 1.00 70.50 101 VAL A C 1
ATOM 760 O O . VAL A 1 101 ? -0.778 -9.195 -12.402 1.00 70.50 101 VAL A O 1
ATOM 763 N N . VAL A 1 102 ? 0.561 -10.103 -13.956 1.00 73.69 102 VAL A N 1
ATOM 764 C CA . VAL A 1 102 ? -0.099 -11.424 -13.945 1.00 73.69 102 VAL A CA 1
ATOM 765 C C . VAL A 1 102 ? 0.000 -12.083 -12.566 1.00 73.69 102 VAL A C 1
ATOM 767 O O . VAL A 1 102 ? -0.998 -12.576 -12.045 1.00 73.69 102 VAL A O 1
ATOM 770 N N . ILE A 1 103 ? 1.174 -12.040 -11.926 1.00 76.06 103 ILE A N 1
ATOM 771 C CA . ILE A 1 103 ? 1.338 -12.542 -10.552 1.00 76.06 103 ILE A CA 1
ATOM 772 C C . ILE A 1 103 ? 0.488 -11.715 -9.577 1.00 76.06 103 ILE A C 1
ATOM 774 O O . ILE A 1 103 ? -0.196 -12.274 -8.720 1.00 76.06 103 ILE A O 1
ATOM 778 N N . PHE A 1 104 ? 0.475 -10.388 -9.725 1.00 74.69 104 PHE A N 1
ATOM 779 C CA . PHE A 1 104 ? -0.331 -9.499 -8.888 1.00 74.69 104 PHE A CA 1
ATOM 780 C C . PHE A 1 104 ? -1.835 -9.732 -9.069 1.00 74.69 104 PHE A C 1
ATOM 782 O O . PHE A 1 104 ? -2.617 -9.573 -8.135 1.00 74.69 104 PHE A O 1
ATOM 789 N N . ALA A 1 105 ? -2.264 -10.187 -10.238 1.00 73.12 105 ALA A N 1
ATOM 790 C CA . ALA A 1 105 ? -3.653 -10.513 -10.508 1.00 73.12 105 ALA A CA 1
ATOM 791 C C . ALA A 1 105 ? -4.125 -11.782 -9.760 1.00 73.12 105 ALA A C 1
ATOM 793 O O . ALA A 1 105 ? -5.326 -11.981 -9.574 1.00 73.12 105 ALA A O 1
ATOM 794 N N . ALA A 1 106 ? -3.198 -12.586 -9.216 1.00 75.19 106 ALA A N 1
ATOM 795 C CA . ALA A 1 106 ? -3.500 -13.677 -8.286 1.00 75.19 106 ALA A CA 1
ATOM 796 C C . ALA A 1 106 ? -3.738 -13.208 -6.832 1.00 75.19 106 ALA A C 1
ATOM 798 O O . ALA A 1 106 ? -4.154 -14.007 -5.989 1.00 75.19 106 ALA A O 1
ATOM 799 N N . THR A 1 107 ? -3.536 -11.922 -6.514 1.00 78.69 107 THR A N 1
ATOM 800 C CA . THR A 1 107 ? -3.797 -11.345 -5.180 1.00 78.69 107 THR A CA 1
ATOM 801 C C . THR A 1 107 ? -5.169 -11.707 -4.589 1.00 78.69 107 THR A C 1
ATOM 803 O O . THR A 1 107 ? -5.189 -12.103 -3.426 1.00 78.69 107 THR A O 1
ATOM 806 N N . PRO A 1 108 ? -6.315 -11.655 -5.306 1.00 76.19 108 PRO A N 1
ATOM 807 C CA . PRO A 1 108 ? -7.607 -12.086 -4.758 1.00 76.19 108 PRO A CA 1
ATOM 808 C C . PRO A 1 108 ? -7.633 -13.553 -4.303 1.00 76.19 108 PRO A C 1
ATOM 810 O O . PRO A 1 108 ? -8.305 -13.869 -3.323 1.00 76.19 108 PRO A O 1
ATOM 813 N N . VAL A 1 109 ? -6.880 -14.442 -4.961 1.00 76.50 109 VAL A N 1
ATOM 814 C CA . VAL A 1 109 ? -6.750 -15.855 -4.563 1.00 76.50 109 VAL A CA 1
ATOM 815 C C . VAL A 1 109 ? -6.024 -15.948 -3.224 1.00 76.50 109 VAL A C 1
ATOM 817 O O . VAL A 1 109 ? -6.508 -16.586 -2.289 1.00 76.50 109 VAL A O 1
ATOM 820 N N . LEU A 1 110 ? -4.877 -15.271 -3.119 1.00 75.12 110 LEU A N 1
ATOM 821 C CA . LEU A 1 110 ? -4.077 -15.231 -1.897 1.00 75.12 110 LEU A CA 1
ATOM 822 C C . LEU A 1 110 ? -4.847 -14.562 -0.756 1.00 75.12 110 LEU A C 1
ATOM 824 O O . LEU A 1 110 ? -4.857 -15.077 0.356 1.00 75.12 110 LEU A O 1
ATOM 828 N N . ALA A 1 111 ? -5.553 -13.467 -1.033 1.00 78.19 111 ALA A N 1
ATOM 829 C CA . ALA A 1 111 ? -6.391 -12.774 -0.065 1.00 78.19 111 ALA A CA 1
ATOM 830 C C . ALA A 1 111 ? -7.516 -13.677 0.458 1.00 78.19 111 ALA A C 1
ATOM 832 O O . ALA A 1 111 ? -7.739 -13.723 1.664 1.00 78.19 111 ALA A O 1
ATOM 833 N N . ALA A 1 112 ? -8.183 -14.443 -0.411 1.00 74.94 112 ALA A N 1
ATOM 834 C CA . ALA A 1 112 ? -9.208 -15.400 0.003 1.00 74.94 112 ALA A CA 1
ATOM 835 C C . ALA A 1 112 ? -8.631 -16.553 0.839 1.00 74.94 112 ALA A C 1
ATOM 837 O O . ALA A 1 112 ? -9.251 -16.968 1.818 1.00 74.94 112 ALA A O 1
ATOM 838 N N . LEU A 1 113 ? -7.435 -17.041 0.496 1.00 76.94 113 LEU A N 1
ATOM 839 C CA . LEU A 1 113 ? -6.733 -18.069 1.264 1.00 76.94 113 LEU A CA 1
ATOM 840 C C . LEU A 1 113 ? -6.347 -17.552 2.658 1.00 76.94 113 LEU A C 1
ATOM 842 O O . LEU A 1 113 ? -6.643 -18.196 3.662 1.00 76.94 113 LEU A O 1
ATOM 846 N N . VAL A 1 114 ? -5.735 -16.366 2.730 1.00 76.62 114 VAL A N 1
ATOM 847 C CA . VAL A 1 114 ? -5.357 -15.714 3.991 1.00 76.62 114 VAL A CA 1
ATOM 848 C C . VAL A 1 114 ? -6.600 -15.406 4.821 1.00 76.62 114 VAL A C 1
ATOM 850 O O . VAL A 1 114 ? -6.603 -15.691 6.012 1.00 76.62 114 VAL A O 1
ATOM 853 N N . ALA A 1 115 ? -7.682 -14.903 4.222 1.00 77.12 115 ALA A N 1
ATOM 854 C CA . ALA A 1 115 ? -8.947 -14.681 4.921 1.00 77.12 115 ALA A CA 1
ATOM 855 C C . ALA A 1 115 ? -9.525 -15.992 5.473 1.00 77.12 115 ALA A C 1
ATOM 857 O O . ALA A 1 115 ? -9.956 -16.051 6.623 1.00 77.12 115 ALA A O 1
ATOM 858 N N . HIS A 1 116 ? -9.467 -17.079 4.705 1.00 73.88 116 HIS A N 1
ATOM 859 C CA . HIS A 1 116 ? -9.931 -18.377 5.179 1.00 73.88 116 HIS A CA 1
ATOM 860 C C . HIS A 1 116 ? -9.101 -18.905 6.361 1.00 73.88 116 HIS A C 1
ATOM 862 O O . HIS A 1 116 ? -9.662 -19.415 7.328 1.00 73.88 116 HIS A O 1
ATOM 868 N N . VAL A 1 117 ? -7.774 -18.753 6.315 1.00 75.06 117 VAL A N 1
ATOM 869 C CA . VAL A 1 117 ? -6.861 -19.259 7.353 1.00 75.06 117 VAL A CA 1
ATOM 870 C C . VAL A 1 117 ? -6.848 -18.365 8.599 1.00 75.06 117 VAL A C 1
ATOM 872 O O . VAL A 1 117 ? -6.906 -18.870 9.719 1.00 75.06 117 VAL A O 1
ATOM 875 N N . VAL A 1 118 ? -6.783 -17.043 8.419 1.00 75.31 118 VAL A N 1
ATOM 876 C CA . VAL A 1 118 ? -6.598 -16.055 9.495 1.00 75.31 118 VAL A CA 1
ATOM 877 C C . VAL A 1 118 ? -7.931 -15.601 10.086 1.00 75.31 118 VAL A C 1
ATOM 879 O O . VAL A 1 118 ? -8.064 -15.566 11.307 1.00 75.31 118 VAL A O 1
ATOM 882 N N . LEU A 1 119 ? -8.931 -15.283 9.252 1.00 72.25 119 LEU A N 1
ATOM 883 C CA . LEU A 1 119 ? -10.251 -14.836 9.724 1.00 72.25 119 LEU A CA 1
ATOM 884 C C . LEU A 1 119 ? -11.205 -16.009 10.012 1.00 72.25 119 LEU A C 1
ATOM 886 O O . LEU A 1 119 ? -12.234 -15.803 10.652 1.00 72.25 119 LEU A O 1
ATOM 890 N N . LYS A 1 120 ? -10.882 -17.239 9.575 1.00 64.38 120 LYS A N 1
ATOM 891 C CA . LYS A 1 120 ? -11.750 -18.434 9.682 1.00 64.38 120 LYS A CA 1
ATOM 892 C C . LYS A 1 120 ? -13.151 -18.237 9.088 1.00 64.38 120 LYS A C 1
ATOM 894 O O . LYS A 1 120 ? -14.082 -18.973 9.426 1.00 64.38 120 LYS A O 1
ATOM 899 N N . GLU A 1 121 ? -13.320 -17.270 8.189 1.00 64.25 121 GLU A N 1
ATOM 900 C CA . GLU A 1 121 ? -14.581 -17.096 7.483 1.00 64.25 121 GLU A CA 1
ATOM 901 C C . GLU A 1 121 ? -14.822 -18.299 6.560 1.00 64.25 121 GLU A C 1
ATOM 903 O O . GLU A 1 121 ? -13.932 -18.757 5.830 1.00 64.25 121 GLU A O 1
ATOM 908 N N . ARG A 1 122 ? -16.046 -18.846 6.608 1.00 56.72 122 ARG A N 1
ATOM 909 C CA . ARG A 1 122 ? -16.481 -19.915 5.701 1.00 56.72 122 ARG A CA 1
ATOM 910 C C . ARG A 1 122 ? -16.617 -19.324 4.301 1.00 56.72 122 ARG A C 1
ATOM 912 O O . ARG A 1 122 ? -17.676 -18.825 3.926 1.00 56.72 122 ARG A O 1
ATOM 919 N N . THR A 1 123 ? -15.537 -19.370 3.535 1.00 59.72 123 THR A N 1
ATOM 920 C CA . THR A 1 123 ? -15.512 -18.949 2.137 1.00 59.72 123 THR A CA 1
ATOM 921 C C . THR A 1 123 ? -16.469 -19.838 1.340 1.00 59.72 123 THR A C 1
ATOM 923 O O . THR A 1 123 ? -16.271 -21.043 1.197 1.00 59.72 123 THR A O 1
ATOM 926 N N . SER A 1 124 ? -17.584 -19.261 0.881 1.00 66.06 124 SER A N 1
ATOM 927 C CA . SER A 1 124 ? -18.598 -20.017 0.136 1.00 66.06 124 SER A CA 1
ATOM 928 C C . SER A 1 124 ? -18.057 -20.474 -1.223 1.00 66.06 124 SER A C 1
ATOM 930 O O . SER A 1 124 ? -17.236 -19.789 -1.836 1.00 66.06 124 SER A O 1
ATOM 932 N N . THR A 1 125 ? -18.573 -21.583 -1.759 1.00 68.00 125 THR A N 1
ATOM 933 C CA . THR A 1 125 ? -18.206 -22.100 -3.092 1.00 68.00 125 THR A CA 1
ATOM 934 C C . THR A 1 125 ? -18.399 -21.061 -4.208 1.00 68.00 125 THR A C 1
ATOM 936 O O . THR A 1 125 ? -17.658 -21.061 -5.186 1.00 68.00 125 THR A O 1
ATOM 939 N N . ARG A 1 126 ? -19.339 -20.112 -4.051 1.00 68.88 126 ARG A N 1
ATOM 940 C CA . ARG A 1 126 ? -19.525 -18.986 -4.988 1.00 68.88 126 ARG A CA 1
ATOM 941 C C . ARG A 1 126 ? -18.325 -18.041 -5.044 1.00 68.88 126 ARG A C 1
ATOM 943 O O . ARG A 1 126 ? -18.032 -17.521 -6.113 1.00 68.88 126 ARG A O 1
ATOM 950 N N . MET A 1 127 ? -17.629 -17.836 -3.927 1.00 72.19 127 MET A N 1
ATOM 951 C CA . MET A 1 127 ? -16.438 -16.984 -3.871 1.00 72.19 127 MET A CA 1
ATOM 952 C C . MET A 1 127 ? -15.274 -17.635 -4.624 1.00 72.19 127 MET A C 1
ATOM 954 O O . MET A 1 127 ? -14.624 -16.981 -5.431 1.00 72.19 127 MET A O 1
ATOM 958 N N . TRP A 1 128 ? -15.092 -18.947 -4.452 1.00 72.12 128 TRP A N 1
ATOM 959 C CA . TRP A 1 128 ? -14.113 -19.728 -5.211 1.00 72.12 128 TRP A CA 1
ATOM 960 C C . TRP A 1 128 ? -14.408 -19.748 -6.715 1.00 72.12 128 TRP A C 1
ATOM 962 O O . TRP A 1 128 ? -13.483 -19.601 -7.509 1.00 72.12 128 TRP A O 1
ATOM 97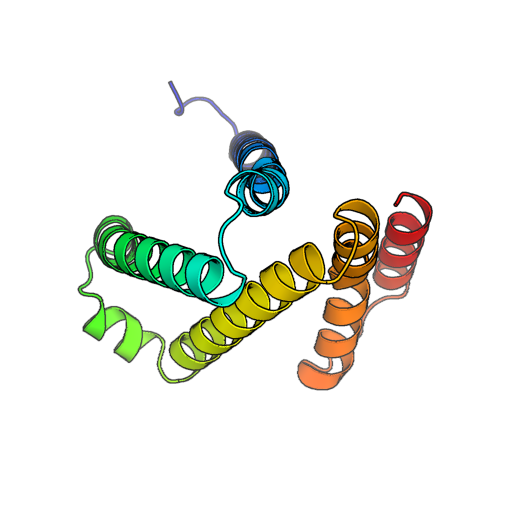2 N N . MET A 1 129 ? -15.681 -19.846 -7.120 1.00 73.69 129 MET A N 1
ATOM 973 C CA . MET A 1 129 ? -16.063 -19.735 -8.537 1.00 73.69 129 MET A CA 1
ATOM 974 C C . MET A 1 129 ? -15.778 -18.345 -9.117 1.00 73.69 129 MET A C 1
ATOM 976 O O . MET A 1 129 ? -15.297 -18.255 -10.241 1.00 73.69 129 MET A O 1
ATOM 980 N N . ALA A 1 130 ? -16.031 -17.268 -8.364 1.00 72.19 130 ALA A N 1
ATOM 981 C CA . ALA A 1 130 ? -15.701 -15.912 -8.803 1.00 72.19 130 ALA A CA 1
ATOM 982 C C . ALA A 1 130 ? -14.185 -15.720 -8.959 1.00 72.19 130 ALA A C 1
ATOM 984 O O . ALA A 1 130 ? -13.739 -15.155 -9.949 1.00 72.19 130 ALA A O 1
ATOM 985 N N . ILE A 1 131 ? -13.391 -16.248 -8.024 1.00 72.56 131 ILE A N 1
ATOM 986 C CA . ILE A 1 131 ? -11.926 -16.219 -8.094 1.00 72.56 131 ILE A CA 1
ATOM 987 C C . ILE A 1 131 ? -11.419 -17.007 -9.310 1.00 72.56 131 ILE A C 1
ATOM 989 O O . ILE A 1 131 ? -10.586 -16.499 -10.054 1.00 72.56 131 ILE A O 1
ATOM 993 N N . ALA A 1 132 ? -11.947 -18.212 -9.549 1.00 75.88 132 ALA A N 1
ATOM 994 C CA . ALA A 1 132 ? -11.593 -19.015 -10.719 1.00 75.88 132 ALA A CA 1
ATOM 995 C C . ALA A 1 132 ? -11.961 -18.305 -12.032 1.00 75.88 132 ALA A C 1
ATOM 997 O O . ALA A 1 132 ? -11.152 -18.273 -12.954 1.00 75.88 132 ALA A O 1
ATOM 998 N N . ALA A 1 133 ? -13.141 -17.682 -12.103 1.00 76.19 133 ALA A N 1
ATOM 999 C CA . ALA A 1 133 ? -13.554 -16.888 -13.258 1.00 76.19 133 ALA A CA 1
ATOM 1000 C C . ALA A 1 133 ? -12.639 -15.673 -13.483 1.00 76.19 133 ALA A C 1
ATOM 1002 O O . ALA A 1 133 ? -12.289 -15.388 -14.625 1.00 76.19 133 ALA A O 1
ATOM 1003 N N . SER A 1 134 ? -12.208 -14.997 -12.413 1.00 70.62 134 SER A N 1
ATOM 1004 C CA . SER A 1 134 ? -11.232 -13.907 -12.506 1.00 70.62 134 SER A CA 1
ATOM 1005 C C . SER A 1 134 ? -9.882 -14.394 -13.030 1.00 70.62 134 SER A C 1
ATOM 1007 O O . SER A 1 134 ? -9.335 -13.744 -13.909 1.00 70.62 134 SER A O 1
ATOM 1009 N N . ILE A 1 135 ? -9.375 -15.543 -12.557 1.00 71.75 135 ILE A N 1
ATOM 1010 C CA . ILE A 1 135 ? -8.118 -16.138 -13.054 1.00 71.75 135 ILE A CA 1
ATOM 1011 C C . ILE A 1 135 ? -8.210 -16.472 -14.545 1.00 71.75 135 ILE A C 1
ATOM 1013 O O . ILE A 1 135 ? -7.252 -16.252 -15.268 1.00 71.75 135 ILE A O 1
ATOM 1017 N N . VAL A 1 136 ? -9.349 -16.992 -15.010 1.00 74.19 136 VAL A N 1
ATOM 1018 C CA . VAL A 1 136 ? -9.552 -17.313 -16.434 1.00 74.19 136 VAL A CA 1
ATOM 1019 C C . VAL A 1 136 ? -9.602 -16.053 -17.310 1.00 74.19 136 VAL A C 1
ATOM 1021 O O . VAL A 1 136 ? -9.310 -16.133 -18.499 1.00 74.19 136 VAL A O 1
ATOM 1024 N N . GLY A 1 137 ? -10.002 -14.908 -16.751 1.00 64.94 137 GLY A N 1
ATOM 1025 C CA . GLY A 1 137 ? -10.106 -13.642 -17.481 1.00 64.94 137 GLY A CA 1
ATOM 1026 C C . GLY A 1 137 ? -8.821 -12.808 -17.547 1.00 64.94 137 GLY A C 1
ATOM 1027 O O . GLY A 1 137 ? -8.792 -11.853 -18.322 1.00 64.94 137 GLY A O 1
ATOM 1028 N N . ILE A 1 138 ? -7.812 -13.128 -16.730 1.00 63.28 138 ILE A N 1
ATOM 1029 C CA . ILE A 1 138 ? -6.476 -12.500 -16.711 1.00 63.28 138 ILE A CA 1
ATOM 1030 C C . ILE A 1 138 ? -5.586 -13.179 -17.752 1.00 63.28 138 ILE A C 1
ATOM 1032 O O . ILE A 1 138 ? -4.895 -12.440 -18.487 1.00 63.28 138 ILE A O 1
#

pLDDT: mean 77.6, std 7.74, range [49.72, 89.69]

Sequence (138 aa):
MVSRLRPHQLGLLMGVAGYTVISFESFGIRVAGLGEWDTAFWFGLFTAIAMSMLVPARTGRSLPSAVKDGGWVMVASGILQAMSTIFFILAIQFTTVSNAVVIFAATPVLAALVAHVVLKERTSTRMWMAIAASIVGI

Foldseek 3Di:
DLPPDDPVVSVVVCVVVVVVVVVCVLVCLVVVPDDLVVSLVVVVVVVVVCCQVVVCVVVVDHPVVVCVVCDPVVVVVVVVVSVVVSVLSVLSVVDPSVVSVLVVLCVLVVVVVCCCVPVVDPCDVVSVVVSVVSNVVD